Protein AF-A0A949Z4W0-F1 (afdb_monomer_lite)

pLDDT: mean 92.71, std 7.09, range [65.0, 98.06]

Radius of gyration: 14.55 Å; chains: 1; bounding box: 30×28×39 Å

Sequence (61 aa):
MKYLILLGLPLFALDQLTKWLVRQNIPYGAEIPLIPGFFSLVHASNTGAAFSMFTGNNFIF

Structure (mmCIF, N/CA/C/O backbone):
data_AF-A0A949Z4W0-F1
#
_entry.id   AF-A0A949Z4W0-F1
#
loop_
_atom_site.group_PDB
_atom_site.id
_atom_site.type_symbol
_atom_site.label_atom_id
_atom_site.label_alt_id
_atom_site.label_comp_id
_atom_site.label_asym_id
_atom_site.label_entity_id
_atom_site.label_seq_id
_atom_site.pdbx_PDB_ins_code
_atom_site.Cartn_x
_atom_site.Cartn_y
_atom_site.Cartn_z
_atom_site.occupancy
_atom_site.B_iso_or_equiv
_atom_site.auth_seq_id
_atom_site.auth_comp_id
_atom_site.auth_asym_id
_atom_site.auth_atom_id
_atom_site.pdbx_PDB_model_num
ATOM 1 N N . MET A 1 1 ? -17.253 5.043 20.682 1.00 75.31 1 MET A N 1
ATOM 2 C CA . MET A 1 1 ? -15.992 4.260 20.764 1.00 75.31 1 MET A CA 1
ATOM 3 C C . MET A 1 1 ? -16.158 2.786 20.399 1.00 75.31 1 MET A C 1
ATOM 5 O O . MET A 1 1 ? -15.389 2.322 19.573 1.00 75.31 1 MET A O 1
ATOM 9 N N . LYS A 1 2 ? -17.157 2.053 20.923 1.00 81.31 2 LYS A N 1
ATOM 10 C CA . LYS A 1 2 ? -17.367 0.618 20.614 1.00 81.31 2 LYS A CA 1
ATOM 11 C C . LYS A 1 2 ? -17.361 0.286 19.111 1.00 81.31 2 LYS A C 1
ATOM 13 O O . LYS A 1 2 ? -16.640 -0.610 18.696 1.00 81.31 2 LYS A O 1
ATOM 18 N N . TYR A 1 3 ? -18.099 1.042 18.297 1.00 90.12 3 TYR A N 1
ATOM 19 C CA . TYR A 1 3 ? -18.149 0.831 16.842 1.00 90.12 3 TYR A CA 1
ATOM 20 C C . TYR A 1 3 ? -16.835 1.162 16.127 1.00 90.12 3 TYR A C 1
ATOM 22 O O . TYR A 1 3 ? -16.487 0.493 15.162 1.00 90.12 3 TYR A O 1
ATOM 30 N N . LEU A 1 4 ? -16.076 2.142 16.632 1.00 90.62 4 LEU A N 1
ATOM 31 C CA . LEU A 1 4 ? -14.762 2.485 16.080 1.00 90.62 4 LEU A CA 1
ATOM 32 C C . LEU A 1 4 ? -13.763 1.348 16.290 1.00 90.62 4 LEU A C 1
ATOM 34 O O . LEU A 1 4 ? -12.992 1.056 15.394 1.00 90.62 4 LEU A O 1
ATOM 38 N N . ILE A 1 5 ? -13.803 0.681 17.445 1.00 93.25 5 ILE A N 1
ATOM 39 C CA . ILE A 1 5 ? -12.936 -0.472 17.721 1.00 93.25 5 ILE A CA 1
ATOM 40 C C . ILE A 1 5 ? -13.390 -1.685 16.907 1.00 93.25 5 ILE A C 1
ATOM 42 O O . ILE A 1 5 ? -12.566 -2.347 16.281 1.00 93.25 5 ILE A O 1
ATOM 46 N N . LEU A 1 6 ? -14.702 -1.946 16.884 1.00 95.56 6 LEU A N 1
ATOM 47 C CA . LEU A 1 6 ? -15.281 -3.088 16.179 1.00 95.56 6 LEU A CA 1
ATOM 48 C C . LEU A 1 6 ? -14.998 -3.053 14.672 1.00 95.56 6 LEU A C 1
ATOM 50 O O . LEU A 1 6 ? -14.812 -4.105 14.078 1.00 95.56 6 LEU A O 1
ATOM 54 N N . LEU A 1 7 ? -14.960 -1.864 14.066 1.00 95.62 7 LEU A N 1
ATOM 55 C CA . LEU A 1 7 ? -14.626 -1.698 12.650 1.00 95.62 7 LEU A CA 1
ATOM 56 C C . LEU A 1 7 ? -13.131 -1.456 12.428 1.00 95.62 7 LEU A C 1
ATOM 58 O O . LEU A 1 7 ? -12.547 -2.003 11.499 1.00 95.62 7 LEU A O 1
ATOM 62 N N . GLY A 1 8 ? -12.494 -0.662 13.287 1.00 95.94 8 GLY A N 1
ATOM 63 C CA . GLY A 1 8 ? -11.107 -0.242 13.118 1.00 95.94 8 GLY A CA 1
ATOM 64 C C . GLY A 1 8 ? -10.109 -1.383 13.263 1.00 95.94 8 GLY A C 1
ATOM 65 O O . GLY A 1 8 ? -9.191 -1.473 12.456 1.00 95.94 8 GLY A O 1
ATOM 66 N N . LEU A 1 9 ? -10.293 -2.284 14.237 1.00 95.06 9 LEU A N 1
ATOM 67 C CA . LEU A 1 9 ? -9.362 -3.401 14.432 1.00 95.06 9 LEU A CA 1
ATOM 68 C C . LEU A 1 9 ? -9.363 -4.388 13.253 1.00 95.06 9 LEU A C 1
ATOM 70 O O . LEU A 1 9 ? -8.276 -4.697 12.765 1.00 95.06 9 LEU A O 1
ATOM 74 N N . PRO A 1 10 ? -10.520 -4.856 12.739 1.00 96.50 10 PRO A N 1
ATOM 75 C CA . PRO A 1 10 ? -10.532 -5.707 11.552 1.00 96.50 10 PRO A CA 1
ATOM 76 C C . PRO A 1 10 ? -9.940 -5.031 10.316 1.00 96.50 10 PRO A C 1
ATOM 78 O O . PRO A 1 10 ? -9.186 -5.665 9.584 1.00 96.50 10 PRO A O 1
ATOM 81 N N . LEU A 1 11 ? -10.237 -3.746 10.092 1.00 96.75 11 LEU A N 1
ATOM 82 C CA . LEU A 1 11 ? -9.686 -3.006 8.954 1.00 96.75 11 LEU A CA 1
ATOM 83 C C . LEU A 1 11 ? -8.169 -2.829 9.069 1.00 96.75 11 LEU A C 1
ATOM 85 O O . LEU A 1 11 ? -7.462 -3.010 8.084 1.00 96.75 11 LEU A O 1
ATOM 89 N N . PHE A 1 12 ? -7.662 -2.544 10.270 1.00 95.00 12 PHE A N 1
ATOM 90 C CA . PHE A 1 12 ? -6.226 -2.481 10.531 1.00 95.00 12 PHE A CA 1
ATOM 91 C C . PHE A 1 12 ? -5.546 -3.836 10.295 1.00 95.00 12 PHE A C 1
ATOM 93 O O . PHE A 1 12 ? -4.512 -3.905 9.637 1.00 95.00 12 PHE A O 1
ATOM 100 N N . ALA A 1 13 ? -6.142 -4.930 10.778 1.00 95.94 13 ALA A N 1
ATOM 101 C CA . ALA A 1 13 ? -5.616 -6.271 10.537 1.00 95.94 13 ALA A CA 1
ATOM 102 C C . ALA A 1 13 ? -5.590 -6.610 9.037 1.00 95.94 13 ALA A C 1
ATOM 104 O O . ALA A 1 13 ? -4.613 -7.180 8.550 1.00 95.94 13 ALA A O 1
ATOM 105 N N . LEU A 1 14 ? -6.634 -6.222 8.300 1.00 97.88 14 LEU A N 1
ATOM 106 C CA . LEU A 1 14 ? -6.711 -6.419 6.857 1.00 97.88 14 LEU A CA 1
ATOM 107 C C . LEU A 1 14 ? -5.654 -5.594 6.104 1.00 97.88 14 LEU A C 1
ATOM 109 O O . LEU A 1 14 ? -5.008 -6.136 5.212 1.00 97.88 14 LEU A O 1
ATOM 113 N N . ASP A 1 15 ? -5.431 -4.331 6.483 1.00 96.50 15 ASP A N 1
ATOM 114 C CA . ASP A 1 15 ? -4.355 -3.482 5.940 1.00 96.50 15 ASP A CA 1
ATOM 115 C C . ASP A 1 15 ? -2.973 -4.127 6.122 1.00 96.50 15 ASP A C 1
ATOM 117 O O . ASP A 1 15 ? -2.192 -4.250 5.178 1.00 96.50 15 ASP A O 1
ATOM 121 N N . GLN A 1 16 ? -2.674 -4.608 7.329 1.00 96.00 16 GLN A N 1
ATOM 122 C CA . GLN A 1 16 ? -1.383 -5.233 7.613 1.00 96.00 16 GLN A CA 1
ATOM 123 C C . GLN A 1 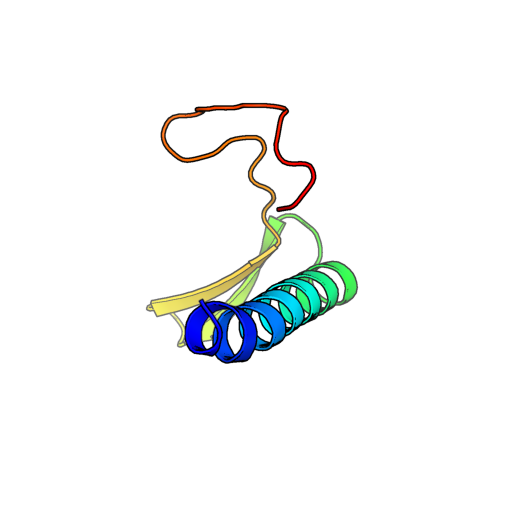16 ? -1.203 -6.561 6.865 1.00 96.00 16 GLN A C 1
ATOM 125 O O . GLN A 1 16 ? -0.108 -6.845 6.366 1.00 96.00 16 GLN A O 1
ATOM 130 N N . LEU A 1 17 ? -2.273 -7.354 6.732 1.00 97.69 17 LEU A N 1
ATOM 131 C CA . LEU A 1 17 ? -2.256 -8.602 5.971 1.00 97.69 17 LEU A CA 1
ATOM 132 C C . LEU A 1 17 ? -1.976 -8.355 4.483 1.00 97.69 17 LEU A C 1
ATOM 134 O O . LEU A 1 17 ? -1.122 -9.029 3.907 1.00 97.69 17 LEU A O 1
ATOM 138 N N . THR A 1 18 ? -2.641 -7.383 3.852 1.00 97.31 18 THR A N 1
ATOM 139 C CA . THR A 1 18 ? -2.415 -7.087 2.427 1.00 97.31 18 THR A CA 1
ATOM 140 C C . THR A 1 18 ? -1.009 -6.540 2.176 1.00 97.31 18 THR A C 1
ATOM 142 O O . THR A 1 18 ? -0.341 -6.995 1.247 1.00 97.31 18 THR A O 1
ATOM 145 N N . LYS A 1 19 ? -0.489 -5.662 3.045 1.00 96.19 19 LYS A N 1
ATOM 146 C CA . LYS A 1 19 ? 0.912 -5.200 2.987 1.00 96.19 19 LYS A CA 1
ATOM 147 C C . LYS A 1 19 ? 1.915 -6.335 3.152 1.00 96.19 19 LYS A C 1
ATOM 149 O O . LYS A 1 19 ? 2.971 -6.336 2.518 1.00 96.19 19 LYS A O 1
ATOM 154 N N . TRP A 1 20 ? 1.635 -7.292 4.036 1.00 96.25 20 TRP A N 1
ATOM 155 C CA . TRP A 1 20 ? 2.472 -8.480 4.182 1.00 96.25 20 TRP A CA 1
ATOM 156 C C . TRP A 1 20 ? 2.478 -9.312 2.895 1.00 96.25 20 TRP A C 1
ATOM 158 O O . TRP A 1 20 ? 3.556 -9.617 2.390 1.00 96.25 20 TRP A O 1
ATOM 168 N N . LEU A 1 21 ? 1.310 -9.579 2.302 1.00 97.56 21 LEU A N 1
ATOM 169 C CA . LEU A 1 21 ? 1.207 -10.309 1.034 1.00 97.56 21 LEU A CA 1
ATOM 170 C C . LEU A 1 21 ? 1.977 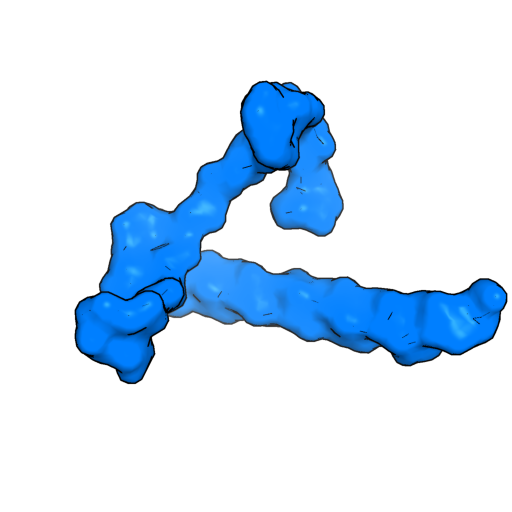-9.621 -0.103 1.00 97.56 21 LEU A C 1
ATOM 172 O O . LEU A 1 21 ? 2.712 -10.298 -0.819 1.00 97.56 21 LEU A O 1
ATOM 176 N N . VAL A 1 22 ? 1.873 -8.294 -0.242 1.00 97.50 22 VAL A N 1
ATOM 177 C CA . VAL A 1 22 ? 2.637 -7.532 -1.249 1.00 97.50 22 VAL A CA 1
ATOM 178 C C . VAL A 1 22 ? 4.141 -7.713 -1.043 1.00 97.50 22 VAL A C 1
ATOM 180 O O . VAL A 1 22 ? 4.840 -8.081 -1.984 1.00 97.50 22 VAL A O 1
ATOM 183 N N . ARG A 1 23 ? 4.639 -7.542 0.189 1.00 96.31 23 ARG A N 1
ATOM 184 C CA . ARG A 1 23 ? 6.072 -7.692 0.503 1.00 96.31 23 ARG A CA 1
ATOM 185 C C . ARG A 1 23 ? 6.610 -9.099 0.241 1.00 96.31 23 ARG A C 1
ATOM 187 O O . ARG A 1 23 ? 7.781 -9.229 -0.093 1.00 96.31 23 ARG A O 1
ATOM 194 N N . GLN A 1 24 ? 5.786 -10.132 0.419 1.00 97.62 24 GLN A N 1
ATOM 195 C CA . GLN A 1 24 ? 6.195 -11.522 0.191 1.00 97.62 24 GLN A CA 1
ATOM 196 C C . GLN A 1 24 ? 6.185 -11.924 -1.289 1.00 97.62 24 GLN A C 1
ATOM 198 O O . GLN A 1 24 ? 6.973 -12.777 -1.682 1.00 97.62 24 GLN A O 1
ATOM 203 N N . ASN A 1 25 ? 5.298 -11.342 -2.104 1.00 97.69 25 ASN A N 1
ATOM 204 C CA . ASN A 1 25 ? 5.029 -11.847 -3.456 1.00 97.69 25 ASN A CA 1
ATOM 205 C C . ASN A 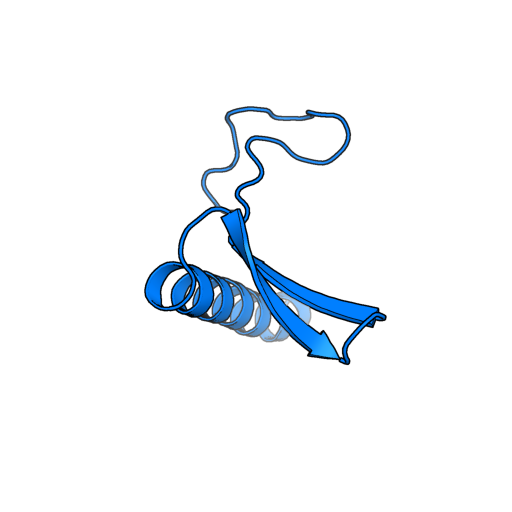1 25 ? 5.458 -10.899 -4.584 1.00 97.69 25 ASN A C 1
ATOM 207 O O . ASN A 1 25 ? 5.586 -11.338 -5.724 1.00 97.69 25 ASN A O 1
ATOM 211 N N . ILE A 1 26 ? 5.671 -9.613 -4.299 1.00 97.75 26 ILE A N 1
ATOM 212 C CA . ILE A 1 26 ? 6.023 -8.602 -5.301 1.00 97.75 26 ILE A CA 1
ATOM 213 C C . ILE A 1 26 ? 7.414 -8.054 -4.961 1.00 97.75 26 ILE A C 1
ATOM 215 O O . ILE A 1 26 ? 7.593 -7.520 -3.865 1.00 97.75 26 ILE A O 1
ATOM 219 N N . PRO A 1 27 ? 8.418 -8.157 -5.851 1.00 97.88 27 PRO A N 1
ATOM 220 C CA . PRO A 1 27 ? 9.713 -7.516 -5.636 1.00 97.88 27 PRO A CA 1
ATOM 221 C C . PRO A 1 27 ? 9.573 -6.001 -5.456 1.00 97.88 27 PRO A C 1
ATOM 223 O O . PRO A 1 27 ? 8.701 -5.377 -6.057 1.00 97.88 27 PRO A O 1
ATOM 226 N N . TYR A 1 28 ? 10.436 -5.391 -4.643 1.00 97.62 28 TYR A N 1
ATOM 227 C CA . TYR A 1 28 ? 10.402 -3.942 -4.437 1.00 97.62 28 TYR A CA 1
ATOM 228 C C . TYR A 1 28 ? 10.577 -3.184 -5.762 1.00 97.62 28 TYR A C 1
ATOM 230 O O . TYR A 1 28 ? 11.467 -3.504 -6.550 1.00 97.62 28 TYR A O 1
ATOM 238 N N . GLY A 1 29 ? 9.728 -2.183 -6.001 1.00 96.94 29 GLY A N 1
ATOM 239 C CA . GLY A 1 29 ? 9.691 -1.403 -7.239 1.00 96.94 29 GLY A CA 1
ATOM 240 C C . GLY A 1 29 ? 9.022 -2.105 -8.424 1.00 96.94 29 GLY A C 1
ATOM 241 O O . GLY A 1 29 ? 8.884 -1.487 -9.475 1.00 96.94 29 GLY A O 1
ATOM 242 N N . ALA A 1 30 ? 8.596 -3.364 -8.280 1.00 97.44 30 ALA A N 1
ATOM 243 C CA . ALA A 1 30 ? 7.862 -4.066 -9.325 1.00 97.44 30 ALA A CA 1
ATOM 244 C C . ALA A 1 30 ? 6.369 -3.704 -9.320 1.00 97.44 30 ALA A C 1
ATOM 246 O O . ALA A 1 30 ? 5.786 -3.349 -8.289 1.00 97.44 30 ALA A O 1
ATOM 247 N N . GLU A 1 31 ? 5.761 -3.851 -10.495 1.00 96.06 31 GLU A N 1
ATOM 248 C CA . GLU A 1 31 ? 4.355 -3.576 -10.769 1.00 96.06 31 GLU A CA 1
ATOM 249 C C . GLU A 1 31 ? 3.669 -4.827 -11.331 1.00 96.06 31 GLU A C 1
ATOM 251 O O . GLU A 1 31 ? 4.198 -5.497 -12.219 1.00 96.06 31 GLU A O 1
ATOM 256 N N . ILE A 1 32 ? 2.470 -5.121 -10.828 1.00 97.44 32 ILE A N 1
ATOM 257 C CA . ILE A 1 32 ? 1.568 -6.143 -11.357 1.00 97.44 32 ILE A CA 1
ATOM 258 C C . ILE A 1 32 ? 0.300 -5.448 -11.870 1.00 97.44 32 ILE A C 1
ATOM 260 O O . ILE A 1 32 ? -0.532 -5.040 -11.052 1.00 97.44 32 ILE A O 1
ATOM 264 N N . PRO A 1 33 ? 0.112 -5.311 -13.194 1.00 97.19 33 PRO A N 1
ATOM 265 C CA . PRO A 1 33 ? -1.108 -4.741 -13.747 1.00 97.19 33 PRO A CA 1
ATOM 266 C C . PRO A 1 33 ? -2.278 -5.713 -13.575 1.00 97.19 33 PRO A C 1
ATOM 268 O O . PRO A 1 33 ? -2.232 -6.850 -14.041 1.00 97.19 33 PRO A O 1
ATOM 271 N N . LEU A 1 34 ? -3.342 -5.255 -12.914 1.00 97.06 34 LEU A N 1
ATOM 272 C CA . LEU A 1 34 ? -4.581 -6.017 -12.724 1.00 97.06 34 LEU A CA 1
ATOM 273 C C . LEU A 1 34 ? -5.652 -5.612 -13.740 1.00 97.06 34 LEU A C 1
ATOM 275 O O . LEU A 1 34 ? -6.365 -6.463 -14.265 1.00 97.06 34 LEU A O 1
ATOM 279 N N . ILE A 1 35 ? -5.741 -4.315 -14.038 1.00 98.06 35 ILE A N 1
ATOM 280 C CA . ILE A 1 35 ? -6.547 -3.761 -15.127 1.00 98.06 35 ILE A CA 1
ATOM 281 C C . ILE A 1 35 ? -5.585 -2.949 -16.001 1.00 98.06 35 ILE A C 1
ATOM 283 O O . ILE A 1 35 ? -5.212 -1.838 -15.609 1.00 98.06 35 ILE A O 1
ATOM 287 N N . PRO A 1 36 ? -5.142 -3.489 -17.151 1.00 96.38 36 PRO A N 1
ATOM 288 C CA . PRO A 1 36 ? -4.149 -2.834 -17.995 1.00 96.38 36 PRO A CA 1
ATOM 289 C C . PRO A 1 36 ? -4.541 -1.393 -18.340 1.00 96.38 36 PRO A C 1
ATOM 291 O O . PRO A 1 36 ? -5.642 -1.140 -18.823 1.00 96.38 36 PRO A O 1
ATOM 294 N N . GLY A 1 37 ? -3.640 -0.448 -18.067 1.00 95.69 37 GLY A N 1
ATOM 295 C CA . GLY A 1 37 ? -3.854 0.980 -18.320 1.00 95.69 37 GLY A CA 1
ATOM 296 C C . GLY A 1 37 ? -4.707 1.720 -17.281 1.00 95.69 37 GLY A C 1
ATOM 297 O O . GLY A 1 37 ? -4.934 2.914 -17.453 1.00 95.69 37 GLY A O 1
ATOM 298 N N . PHE A 1 38 ? -5.167 1.055 -16.214 1.00 97.81 38 PHE A N 1
ATOM 299 C CA . PHE A 1 38 ? -5.998 1.682 -15.179 1.00 97.81 38 PHE A CA 1
ATOM 300 C C . PHE A 1 38 ? -5.580 1.340 -13.743 1.00 97.81 38 PHE A C 1
ATOM 302 O O . PHE A 1 38 ? -5.517 2.238 -12.906 1.00 97.81 38 PHE A O 1
ATOM 309 N N . PHE A 1 39 ? -5.307 0.066 -13.433 1.00 97.75 39 PHE A N 1
ATOM 310 C CA . PHE A 1 39 ? -5.051 -0.375 -12.059 1.00 97.75 39 PHE A CA 1
ATOM 311 C C . PHE A 1 39 ? -3.948 -1.428 -11.964 1.00 97.75 39 PHE A C 1
ATOM 313 O O . PHE A 1 39 ? -4.025 -2.486 -12.595 1.00 97.75 39 PHE A O 1
ATOM 320 N N . SER A 1 40 ? -2.984 -1.166 -11.085 1.00 97.81 40 SER A N 1
ATOM 321 C CA . SER A 1 40 ? -1.848 -2.041 -10.817 1.00 97.81 40 SER A CA 1
ATOM 322 C C . SER A 1 40 ? -1.532 -2.105 -9.326 1.00 97.81 40 SER A C 1
ATOM 324 O O . SER A 1 40 ? -1.742 -1.140 -8.58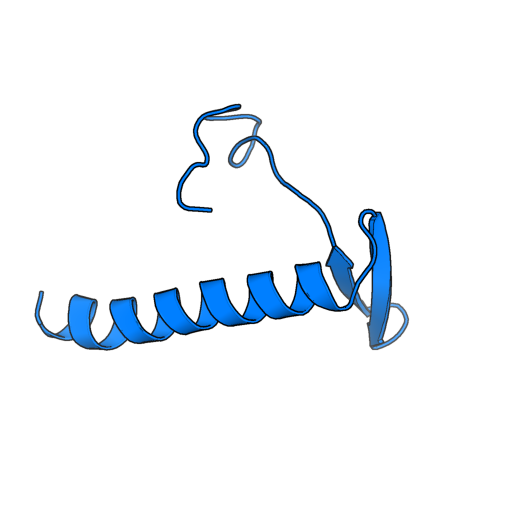8 1.00 97.81 40 SER A O 1
ATOM 326 N N . LEU A 1 41 ? -0.983 -3.237 -8.890 1.00 97.81 41 LEU A N 1
ATOM 327 C CA . LEU A 1 41 ? -0.360 -3.379 -7.578 1.00 97.81 41 LEU A CA 1
ATOM 328 C C . LEU A 1 41 ? 1.130 -3.087 -7.696 1.00 97.81 41 LEU A C 1
ATOM 330 O O . LEU A 1 41 ? 1.821 -3.713 -8.496 1.00 97.81 41 LEU A O 1
ATOM 334 N N . VAL A 1 42 ? 1.627 -2.168 -6.875 1.00 97.31 42 VAL A N 1
ATOM 335 C CA . VAL A 1 42 ? 3.040 -1.783 -6.853 1.00 97.31 42 VAL A CA 1
ATOM 336 C C . VAL A 1 42 ? 3.590 -2.008 -5.455 1.00 97.31 42 VAL A C 1
ATOM 338 O O . VAL A 1 42 ? 2.984 -1.584 -4.470 1.00 97.31 42 VAL A O 1
ATOM 341 N N . HIS A 1 43 ? 4.758 -2.642 -5.359 1.00 97.56 43 HIS A N 1
ATOM 342 C CA . HIS A 1 43 ? 5.493 -2.674 -4.100 1.00 97.56 43 HIS A CA 1
ATOM 343 C C . HIS A 1 43 ? 6.345 -1.411 -3.981 1.00 97.56 43 HIS A C 1
ATOM 345 O O . HIS A 1 43 ? 7.465 -1.343 -4.483 1.00 97.56 43 HIS A O 1
ATOM 351 N N . ALA A 1 44 ? 5.805 -0.418 -3.281 1.00 94.81 44 ALA A N 1
ATOM 352 C CA . ALA A 1 44 ? 6.499 0.815 -2.942 1.00 94.81 44 ALA A CA 1
ATOM 353 C C . ALA A 1 44 ? 6.473 1.051 -1.429 1.00 94.81 44 ALA A C 1
ATOM 355 O O . ALA A 1 44 ? 5.524 0.666 -0.744 1.00 94.81 44 ALA A O 1
ATOM 356 N N . SER A 1 45 ? 7.505 1.724 -0.925 1.00 91.62 45 SER A N 1
ATOM 357 C CA . SER A 1 45 ? 7.596 2.155 0.469 1.00 91.62 45 SER A CA 1
ATOM 358 C C . SER A 1 45 ? 7.521 3.673 0.528 1.00 91.62 45 SER A C 1
ATOM 360 O O . SER A 1 45 ? 8.245 4.356 -0.194 1.00 91.62 45 SER A O 1
ATOM 362 N N . ASN A 1 46 ? 6.673 4.205 1.407 1.00 90.88 46 ASN A N 1
ATOM 363 C CA . ASN A 1 46 ? 6.627 5.634 1.688 1.00 90.88 46 ASN A CA 1
ATOM 364 C C . ASN A 1 46 ? 7.321 5.912 3.027 1.00 90.88 46 ASN A C 1
ATOM 366 O O . ASN A 1 46 ? 6.908 5.392 4.063 1.00 90.88 46 ASN A O 1
ATOM 370 N N . THR A 1 47 ? 8.394 6.705 3.008 1.00 90.19 47 THR A N 1
ATOM 371 C CA . THR A 1 47 ? 9.180 7.056 4.203 1.00 90.19 47 THR A CA 1
ATOM 372 C C . TH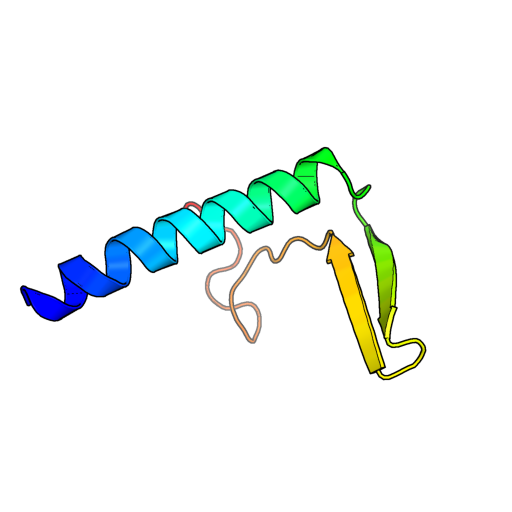R A 1 47 ? 8.632 8.261 4.957 1.00 90.19 47 THR A C 1
ATOM 374 O O . THR A 1 47 ? 9.113 8.531 6.054 1.00 90.19 47 THR A O 1
ATOM 377 N N . GLY A 1 48 ? 7.596 8.928 4.437 1.00 89.00 48 GLY A N 1
ATOM 378 C CA . GLY A 1 48 ? 6.811 9.949 5.132 1.00 89.00 48 GLY A CA 1
ATOM 379 C C . GLY A 1 48 ? 5.314 9.816 4.839 1.00 89.00 48 GLY A C 1
ATOM 380 O O . GLY A 1 48 ? 4.867 8.868 4.203 1.00 89.00 48 GLY A O 1
ATOM 381 N N . ALA A 1 49 ? 4.518 10.762 5.317 1.00 86.88 49 ALA A N 1
ATOM 382 C CA . ALA A 1 49 ? 3.144 10.968 4.880 1.00 86.88 49 ALA A CA 1
ATOM 383 C C . ALA A 1 49 ? 3.120 11.851 3.613 1.00 86.88 49 ALA A C 1
ATOM 385 O O . ALA A 1 49 ? 4.140 12.060 2.950 1.00 86.88 49 ALA A O 1
ATOM 386 N N . ALA A 1 50 ? 1.950 12.382 3.250 1.00 87.88 50 ALA A N 1
ATOM 387 C CA . ALA A 1 50 ? 1.845 13.344 2.154 1.00 87.88 50 ALA A CA 1
ATOM 388 C C . ALA A 1 50 ? 2.777 14.556 2.379 1.00 87.88 50 ALA A C 1
ATOM 390 O O . ALA A 1 50 ? 2.989 14.981 3.515 1.00 87.88 50 ALA A O 1
ATOM 391 N N . PHE A 1 51 ? 3.331 15.113 1.295 1.00 90.56 51 PHE A N 1
ATOM 392 C CA . PHE A 1 51 ? 4.242 16.272 1.326 1.00 90.56 51 PHE A CA 1
ATOM 393 C C . PHE A 1 51 ? 5.505 16.078 2.184 1.00 90.56 51 PHE A C 1
ATOM 395 O O . PHE A 1 51 ? 6.008 17.032 2.775 1.00 90.56 51 PHE A O 1
ATOM 402 N N . SER A 1 52 ? 6.006 14.844 2.286 1.00 87.12 52 SER A N 1
ATOM 403 C CA . SER A 1 52 ? 7.180 14.495 3.104 1.00 87.12 52 SER A CA 1
ATOM 404 C C . SER A 1 52 ? 7.009 14.776 4.605 1.00 87.12 52 SER A C 1
ATOM 406 O O . SER A 1 52 ? 7.988 14.783 5.359 1.00 87.12 52 SER A O 1
ATOM 408 N N . MET A 1 53 ? 5.774 14.988 5.070 1.00 90.12 53 MET A N 1
ATOM 409 C CA . MET A 1 53 ? 5.487 15.151 6.492 1.00 90.12 53 MET A CA 1
ATOM 410 C C . MET A 1 53 ? 5.893 13.890 7.259 1.00 90.12 53 MET A C 1
ATOM 412 O O . MET A 1 53 ? 5.709 12.781 6.770 1.00 90.12 53 MET A O 1
ATOM 416 N N . PHE A 1 54 ? 6.429 14.053 8.469 1.00 87.31 54 PHE A N 1
ATOM 417 C CA . PHE A 1 54 ? 6.807 12.937 9.351 1.00 87.31 54 PHE A CA 1
ATOM 418 C C . PHE A 1 54 ? 7.795 11.931 8.738 1.00 87.31 54 PHE A C 1
ATOM 420 O O . PHE A 1 54 ? 7.795 10.760 9.113 1.00 87.31 54 PHE A O 1
ATOM 427 N N . THR A 1 55 ? 8.651 12.376 7.813 1.00 89.75 55 THR A N 1
ATOM 428 C CA . THR A 1 55 ? 9.682 11.513 7.222 1.00 89.75 55 THR A CA 1
ATOM 429 C C . THR A 1 55 ? 10.515 10.828 8.312 1.00 89.75 55 THR A C 1
ATOM 431 O O . THR A 1 55 ? 11.031 11.486 9.213 1.00 89.75 55 THR A O 1
ATOM 434 N N . GLY A 1 56 ? 10.636 9.503 8.232 1.00 88.31 56 GLY A N 1
ATOM 435 C CA . GLY A 1 56 ? 11.352 8.675 9.206 1.00 88.31 56 GLY A CA 1
ATOM 436 C C . GLY A 1 56 ? 10.535 8.263 10.436 1.00 88.31 56 GLY A C 1
ATOM 437 O O . GLY A 1 56 ? 11.054 7.523 11.266 1.00 88.31 56 GLY A O 1
ATOM 438 N N . ASN A 1 57 ? 9.268 8.677 10.553 1.00 86.25 57 ASN A N 1
ATOM 439 C CA . ASN A 1 57 ? 8.403 8.372 11.698 1.00 86.25 57 ASN A CA 1
ATOM 440 C C . ASN A 1 57 ? 7.160 7.545 11.306 1.00 86.25 57 ASN A C 1
ATOM 442 O O . ASN A 1 57 ? 6.033 7.867 11.681 1.00 86.25 57 ASN A O 1
ATOM 446 N N . ASN A 1 58 ? 7.369 6.458 10.555 1.00 81.25 58 ASN A N 1
ATOM 447 C CA . ASN A 1 58 ? 6.299 5.636 9.966 1.00 81.25 58 ASN A CA 1
ATOM 448 C C . ASN A 1 58 ? 6.165 4.241 10.600 1.00 81.25 58 ASN A C 1
ATOM 450 O O . ASN A 1 58 ? 5.778 3.293 9.933 1.00 81.25 58 ASN A O 1
ATOM 454 N N . PHE A 1 59 ? 6.497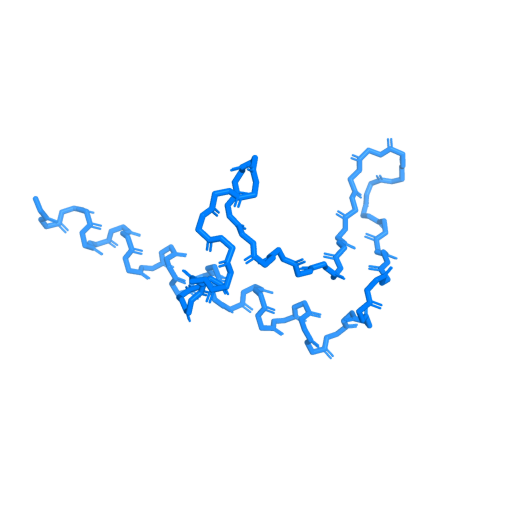 4.081 11.882 1.00 74.75 59 PHE A N 1
ATOM 455 C CA . PHE A 1 59 ? 6.640 2.761 12.521 1.00 74.75 59 PHE A CA 1
ATOM 456 C C . PHE A 1 59 ? 5.406 1.839 12.427 1.00 74.75 59 PHE A C 1
ATOM 458 O O . PHE A 1 59 ? 5.544 0.620 12.450 1.00 74.75 59 PHE A O 1
ATOM 465 N N . ILE A 1 60 ? 4.204 2.411 12.335 1.00 70.88 60 ILE A N 1
ATOM 466 C CA . ILE A 1 60 ? 2.936 1.665 12.280 1.00 70.88 60 ILE A CA 1
ATOM 467 C C . ILE A 1 60 ? 2.383 1.493 10.854 1.00 70.88 60 ILE A C 1
ATOM 469 O O . ILE A 1 60 ? 1.285 0.954 10.702 1.00 70.88 60 ILE A O 1
ATOM 473 N N . PHE A 1 61 ? 3.098 1.980 9.832 1.00 65.00 61 PHE A N 1
ATOM 474 C CA . PHE A 1 61 ? 2.649 2.003 8.438 1.00 65.00 61 PHE A CA 1
ATOM 475 C C . PHE A 1 61 ? 3.450 1.074 7.533 1.00 65.00 61 PHE A C 1
ATOM 477 O O . PHE A 1 61 ? 4.691 1.010 7.658 1.00 65.00 61 PHE A O 1
#

Secondary structure (DSSP, 8-state):
-HHHHHHHHHHHHHHHHHHHHHHHHS-TT-EEEEETTTEEEE----SSSGGGTTTT--TT-

Foldseek 3Di:
DVVCCVPVVVVLVVVVVVLVVCPVPPPAQDWADPDPPPDIDHRYDDQADPPRHPRNNPVSD